Protein AF-A0A0B6YCY6-F1 (afdb_monomer)

Nearest PDB structures (foldseek):
  5yu7-assembly1_A  TM=9.730E-01  e=2.854E-09  Homo sapiens
  5yu6-assembly1_A  TM=9.728E-01  e=3.463E-09  Homo sapiens
  5yu6-assembly2_C  TM=9.624E-01  e=5.098E-09  Homo sapiens
  4k6j-assembly2_B  TM=3.136E-01  e=3.701E+00  Homo sapiens

Secondary structure (DSSP, 8-state):
----TTHHHHHHHHHHHHHHHHHHHHTTSHHHHTTS-GGGGGGGSPPHHHHHHHTTPPPP---GGGTTS---HHHHHHHHHHHHHHHHHHHHHHHHHHTTHHHHTSTTHHHHHIIIIIGGGGGS-HHHHHHIIIIIIHHHHHT--HHHIIIIIHHHHHHHHHHHHT-

Radius of gyration: 18.21 Å; Cα contacts (8 Å, |Δi|>4): 141; chains: 1; bounding box: 52×33×47 Å

InterPro domains:
  IPR011989 Armadillo-like helical [G3DSA:1.25.10.10] (1-167)
  IPR045478 Exportin-5, C-terminal domain [PF19273] (3-152)

Organism: NCBI:txid1028688

Mean predicted aligned error: 4.87 Å

Structure (mmCIF, N/CA/C/O backbone):
data_AF-A0A0B6YCY6-F1
#
_entry.id   AF-A0A0B6YCY6-F1
#
loop_
_atom_site.group_PDB
_atom_site.id
_atom_site.type_symbol
_atom_site.label_atom_id
_atom_site.label_alt_id
_atom_site.label_comp_id
_atom_site.label_asym_id
_atom_site.label_entity_id
_atom_site.label_seq_id
_atom_site.pdbx_PDB_ins_code
_atom_site.Cartn_x
_atom_site.Cartn_y
_atom_site.Cartn_z
_atom_site.occupancy
_atom_site.B_iso_or_equiv
_atom_site.auth_seq_id
_atom_site.auth_comp_id
_atom_site.auth_asym_id
_atom_site.auth_atom_id
_atom_site.pdbx_PDB_model_num
ATOM 1 N N . ILE A 1 1 ? -8.522 -2.002 27.879 1.00 72.06 1 ILE A N 1
ATOM 2 C CA . ILE A 1 1 ? -8.022 -1.440 26.602 1.00 72.06 1 ILE A CA 1
ATOM 3 C C . ILE A 1 1 ? -6.517 -1.281 26.752 1.00 72.06 1 ILE A C 1
ATOM 5 O O . ILE A 1 1 ? -6.101 -0.562 27.653 1.00 72.06 1 ILE A O 1
ATOM 9 N N . LEU A 1 2 ? -5.725 -2.017 25.972 1.00 77.88 2 LEU A N 1
ATOM 10 C CA . LEU A 1 2 ? -4.267 -1.869 25.952 1.00 77.88 2 LEU A CA 1
ATOM 11 C C . LEU A 1 2 ? -3.913 -0.676 25.060 1.00 77.88 2 LEU A C 1
ATOM 13 O O . LEU A 1 2 ? -4.545 -0.494 24.023 1.00 77.88 2 LEU A O 1
ATOM 17 N N . ARG A 1 3 ? -2.938 0.133 25.477 1.00 86.19 3 ARG A N 1
ATOM 18 C CA . ARG A 1 3 ? -2.404 1.246 24.683 1.00 86.19 3 ARG A CA 1
ATOM 19 C C . ARG A 1 3 ? -0.965 0.952 24.325 1.00 86.19 3 ARG A C 1
ATOM 21 O O . ARG A 1 3 ? -0.222 0.435 25.161 1.00 86.19 3 ARG A O 1
ATOM 28 N N . ASN A 1 4 ? -0.582 1.277 23.100 1.00 92.19 4 ASN A N 1
ATOM 29 C CA . ASN A 1 4 ? 0.785 1.075 22.660 1.00 92.19 4 ASN A CA 1
ATOM 30 C C . ASN A 1 4 ? 1.621 2.314 23.030 1.00 92.19 4 ASN A C 1
ATOM 32 O O . ASN A 1 4 ? 1.276 3.420 22.615 1.00 92.19 4 ASN A O 1
ATOM 36 N N . PRO A 1 5 ? 2.732 2.175 23.778 1.00 94.00 5 PRO A N 1
ATOM 37 C CA . PRO A 1 5 ? 3.599 3.309 24.107 1.00 94.00 5 PRO A CA 1
ATOM 38 C C . PRO A 1 5 ? 4.139 4.047 22.874 1.00 94.00 5 PRO A C 1
ATOM 40 O O . PRO A 1 5 ? 4.479 5.222 22.960 1.00 94.00 5 PRO A O 1
ATOM 43 N N . ALA A 1 6 ? 4.204 3.375 21.720 1.00 93.06 6 ALA A N 1
ATOM 44 C CA . ALA A 1 6 ? 4.650 3.967 20.468 1.00 93.06 6 ALA A CA 1
ATOM 45 C C . ALA A 1 6 ? 3.554 4.762 19.732 1.00 93.06 6 ALA A C 1
ATOM 47 O O . ALA A 1 6 ? 3.901 5.554 18.857 1.00 93.06 6 ALA A O 1
ATOM 48 N N . THR A 1 7 ? 2.263 4.606 20.071 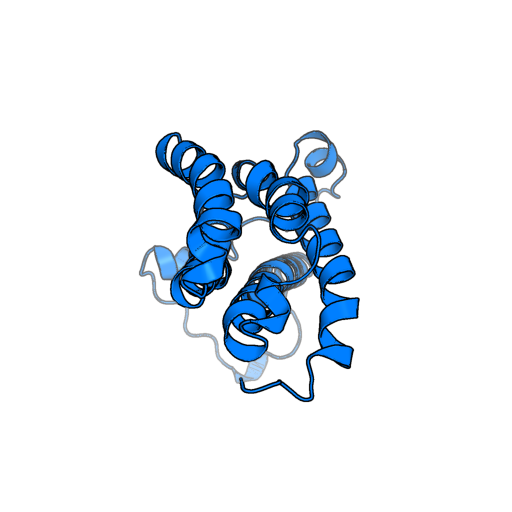1.00 92.81 7 THR A N 1
ATOM 49 C CA . THR A 1 7 ? 1.142 5.310 19.412 1.00 92.81 7 THR A CA 1
ATOM 50 C C . THR A 1 7 ? 1.400 6.812 19.220 1.00 92.81 7 THR A C 1
ATOM 52 O O . THR A 1 7 ? 1.350 7.263 18.074 1.00 92.81 7 THR A O 1
ATOM 55 N N . PRO A 1 8 ? 1.741 7.605 20.261 1.00 92.50 8 PRO A N 1
ATOM 56 C CA . PRO A 1 8 ? 1.924 9.051 20.100 1.00 92.50 8 PRO A CA 1
ATOM 57 C C . PRO A 1 8 ? 3.112 9.432 19.205 1.00 92.50 8 PRO A C 1
ATOM 59 O O . PRO A 1 8 ? 3.154 10.546 18.694 1.00 92.50 8 PRO A O 1
ATOM 62 N N . HIS A 1 9 ? 4.071 8.527 19.004 1.00 93.25 9 HIS A N 1
ATOM 63 C CA . HIS A 1 9 ? 5.254 8.768 18.179 1.00 93.25 9 HIS A CA 1
ATOM 64 C C . HIS A 1 9 ? 5.055 8.318 16.730 1.00 93.25 9 HIS A C 1
ATOM 66 O O . HIS A 1 9 ? 5.598 8.933 15.817 1.00 93.25 9 HIS A O 1
ATOM 72 N N . ILE A 1 10 ? 4.282 7.251 16.515 1.00 93.44 10 ILE A N 1
ATOM 73 C CA . ILE A 1 10 ? 4.068 6.660 15.193 1.00 93.44 10 ILE A CA 1
ATOM 74 C C . ILE A 1 10 ? 2.894 7.309 14.467 1.00 93.44 10 ILE A C 1
ATOM 76 O O . ILE A 1 10 ? 3.029 7.591 13.280 1.00 93.44 10 ILE A O 1
ATOM 80 N N . CYS A 1 11 ? 1.776 7.589 15.148 1.00 91.00 11 CYS A N 1
ATOM 81 C CA . CYS A 1 11 ? 0.589 8.163 14.503 1.00 91.00 11 CYS A CA 1
ATOM 82 C C . CYS A 1 11 ? 0.889 9.430 13.679 1.00 91.00 11 CYS A C 1
ATOM 84 O O . CYS A 1 11 ? 0.481 9.458 12.521 1.00 91.00 11 CYS A O 1
ATOM 86 N N . PRO A 1 12 ? 1.669 10.417 14.171 1.00 91.69 12 PRO A N 1
ATOM 87 C CA . PRO A 1 12 ? 1.985 11.620 13.389 1.00 91.69 12 PRO A CA 1
ATOM 88 C C . PRO A 1 12 ? 2.791 11.353 12.107 1.00 91.69 12 PRO A C 1
ATOM 90 O O . PRO A 1 12 ? 2.844 12.189 11.208 1.00 91.69 12 PRO A O 1
ATOM 93 N N . LEU A 1 13 ? 3.465 10.203 12.014 1.00 94.56 13 LEU A N 1
ATOM 94 C CA . LEU A 1 13 ? 4.257 9.825 10.844 1.00 94.56 13 LEU A CA 1
ATOM 95 C C . LEU A 1 13 ? 3.415 9.112 9.780 1.00 94.56 13 LEU A C 1
ATOM 97 O O . LEU A 1 13 ? 3.837 9.039 8.623 1.00 94.56 13 LEU A O 1
ATOM 101 N N . LEU A 1 14 ? 2.239 8.592 10.148 1.00 95.00 14 LEU A N 1
ATOM 102 C CA . LEU A 1 14 ? 1.388 7.832 9.234 1.00 95.00 14 LEU A CA 1
ATOM 103 C C . LEU A 1 14 ? 0.839 8.703 8.104 1.00 95.00 14 LEU A C 1
ATOM 105 O O . LEU A 1 14 ? 0.778 8.224 6.975 1.00 95.00 14 LEU A O 1
ATOM 109 N N . ASP A 1 15 ? 0.551 9.979 8.351 1.00 93.44 15 ASP A N 1
ATOM 110 C CA . ASP A 1 15 ? 0.074 10.896 7.306 1.00 93.44 15 ASP A CA 1
ATOM 111 C C . ASP A 1 15 ? 1.118 11.070 6.197 1.00 93.44 15 ASP A C 1
ATOM 113 O O . ASP A 1 15 ? 0.821 10.945 5.006 1.00 93.44 15 ASP A O 1
ATOM 117 N N . ASN A 1 16 ? 2.381 11.258 6.588 1.00 96.69 16 ASN A N 1
ATOM 118 C CA . ASN A 1 16 ? 3.502 11.350 5.654 1.00 96.69 16 ASN A CA 1
ATOM 119 C C . ASN A 1 16 ? 3.724 10.032 4.903 1.00 96.69 16 ASN A C 1
ATOM 121 O O . ASN A 1 16 ? 4.028 10.038 3.709 1.00 96.69 16 ASN A O 1
ATOM 125 N N . LEU A 1 17 ? 3.540 8.895 5.578 1.00 97.62 17 LEU A N 1
ATOM 126 C CA . LEU A 1 17 ? 3.627 7.584 4.943 1.00 97.62 17 LEU A CA 1
ATOM 127 C C . LEU A 1 17 ? 2.514 7.377 3.905 1.00 97.62 17 LEU A C 1
ATOM 129 O O . LEU A 1 17 ? 2.783 6.910 2.798 1.00 97.62 17 LEU A O 1
ATOM 133 N N . VAL A 1 18 ? 1.275 7.741 4.235 1.00 97.31 18 VAL A N 1
ATOM 134 C CA . VAL A 1 18 ? 0.136 7.668 3.312 1.00 97.31 18 VAL A CA 1
ATOM 135 C C . VAL A 1 18 ? 0.361 8.595 2.119 1.00 97.31 18 VAL A C 1
ATOM 137 O O . VAL A 1 18 ? 0.151 8.177 0.979 1.00 97.31 18 VAL A O 1
ATOM 140 N N . ALA A 1 19 ? 0.864 9.810 2.346 1.00 97.62 19 ALA A N 1
ATOM 141 C CA . ALA A 1 19 ? 1.217 10.744 1.281 1.00 97.62 19 ALA A CA 1
ATOM 142 C C . ALA A 1 19 ? 2.325 10.191 0.364 1.00 97.62 19 ALA A C 1
ATOM 144 O O . ALA A 1 19 ? 2.218 10.289 -0.864 1.00 97.62 19 ALA A O 1
ATOM 145 N N . LEU A 1 20 ? 3.354 9.554 0.933 1.00 98.12 20 LEU A N 1
ATOM 146 C CA . LEU A 1 20 ? 4.419 8.893 0.175 1.00 98.12 20 LEU A CA 1
ATOM 147 C C . LEU A 1 20 ? 3.867 7.753 -0.687 1.00 98.12 20 LEU A C 1
ATOM 149 O O . LEU A 1 20 ? 4.185 7.671 -1.875 1.00 98.12 20 LEU A O 1
ATOM 153 N N . LEU A 1 21 ? 3.024 6.889 -0.117 1.00 98.00 21 LEU A N 1
ATOM 154 C CA . LEU A 1 21 ? 2.426 5.762 -0.834 1.00 98.00 21 LEU A CA 1
ATOM 155 C C . LEU A 1 21 ? 1.485 6.237 -1.939 1.00 98.00 21 LEU A C 1
ATOM 157 O O . LEU A 1 21 ? 1.594 5.757 -3.064 1.00 98.00 21 LEU A O 1
ATOM 161 N N . LYS A 1 22 ? 0.633 7.231 -1.667 1.00 97.75 22 LYS A N 1
ATOM 162 C CA . LYS A 1 22 ? -0.208 7.881 -2.681 1.00 97.75 22 LYS A CA 1
ATOM 163 C C . LYS A 1 22 ? 0.625 8.419 -3.832 1.00 97.75 22 LYS A C 1
ATOM 165 O O . LYS A 1 22 ? 0.332 8.132 -4.989 1.00 97.75 22 LYS A O 1
ATOM 170 N N . THR A 1 23 ? 1.664 9.189 -3.518 1.00 97.31 23 THR A N 1
ATOM 171 C CA . THR A 1 23 ? 2.545 9.778 -4.532 1.00 97.31 23 THR A CA 1
ATOM 172 C C . THR A 1 23 ? 3.202 8.677 -5.354 1.00 97.31 23 THR A C 1
ATOM 174 O O . THR A 1 23 ? 3.174 8.727 -6.579 1.00 97.31 23 THR A O 1
ATOM 177 N N . SER A 1 24 ? 3.686 7.625 -4.694 1.00 96.56 24 SER A N 1
ATOM 178 C CA . SER A 1 24 ? 4.286 6.465 -5.352 1.00 96.56 24 SER A CA 1
ATOM 179 C C . SER A 1 24 ? 3.294 5.744 -6.274 1.00 96.56 24 SER A C 1
ATOM 181 O O . SER A 1 24 ? 3.664 5.379 -7.387 1.00 96.56 24 SER A O 1
ATOM 183 N N . CYS A 1 25 ? 2.030 5.572 -5.866 1.00 96.81 25 CYS A N 1
ATOM 184 C CA . CYS A 1 25 ? 0.971 5.033 -6.729 1.00 96.81 25 CYS A CA 1
ATOM 185 C C . CYS A 1 25 ? 0.728 5.937 -7.945 1.00 96.81 25 CYS A C 1
ATOM 187 O O . CYS A 1 25 ? 0.609 5.452 -9.068 1.00 96.81 25 CYS A O 1
ATOM 189 N N . CYS A 1 26 ? 0.679 7.254 -7.737 1.00 96.56 26 CYS A N 1
ATOM 190 C CA . CYS A 1 26 ? 0.480 8.217 -8.814 1.00 96.56 26 CYS A CA 1
ATOM 191 C C . CYS A 1 26 ? 1.592 8.151 -9.862 1.00 96.56 26 CYS A C 1
ATOM 193 O O . CYS A 1 26 ? 1.289 8.346 -11.029 1.00 96.56 26 CYS A O 1
ATOM 195 N N . LEU A 1 27 ? 2.833 7.799 -9.511 1.00 95.62 27 LEU A N 1
ATOM 196 C CA . LEU A 1 27 ? 3.945 7.679 -10.471 1.00 95.62 27 LEU A CA 1
ATOM 197 C C . LEU A 1 27 ? 3.754 6.580 -11.537 1.00 95.62 27 LEU A C 1
ATOM 199 O O . LEU A 1 27 ? 4.546 6.515 -12.481 1.00 95.62 27 LEU A O 1
ATOM 203 N N . PHE A 1 28 ? 2.719 5.742 -11.417 1.00 94.81 28 PHE A N 1
ATOM 204 C CA . PHE A 1 28 ? 2.282 4.806 -12.460 1.00 94.81 28 PHE A CA 1
ATOM 205 C C . PHE A 1 28 ? 1.339 5.426 -13.501 1.00 94.81 28 PHE A C 1
ATOM 207 O O . PHE A 1 28 ? 1.008 4.764 -14.483 1.00 94.81 28 PHE A O 1
ATOM 214 N N . LYS A 1 29 ? 0.896 6.676 -13.330 1.00 95.38 29 LYS A N 1
ATOM 215 C CA . LYS A 1 29 ? 0.088 7.341 -14.356 1.00 95.38 29 LYS A CA 1
ATOM 216 C C . LYS A 1 29 ? 0.927 7.638 -15.609 1.00 95.38 29 LYS A C 1
ATOM 218 O O . LYS A 1 29 ? 2.096 8.018 -15.462 1.00 95.38 29 LYS A O 1
ATOM 223 N N . PRO A 1 30 ? 0.356 7.516 -16.823 1.00 93.69 30 PRO A N 1
ATOM 224 C CA . PRO A 1 30 ? 1.096 7.680 -18.075 1.00 93.69 30 PRO A CA 1
ATOM 225 C C . PRO A 1 30 ? 1.885 8.990 -18.161 1.00 93.69 30 PRO A C 1
ATOM 227 O O . PRO A 1 30 ? 3.043 8.976 -18.577 1.00 93.69 30 PRO A O 1
ATOM 230 N N . GLU A 1 31 ? 1.302 10.097 -17.692 1.00 95.50 31 GLU A N 1
ATOM 231 C CA . GLU A 1 31 ? 1.919 11.426 -17.707 1.00 95.50 31 GLU A CA 1
ATOM 232 C C . GLU A 1 31 ? 3.211 11.521 -16.884 1.00 95.50 31 GLU A C 1
ATOM 234 O O . GLU A 1 31 ? 4.093 12.311 -17.213 1.00 95.50 31 GLU A O 1
ATOM 239 N N . TYR A 1 32 ? 3.361 10.709 -15.833 1.00 94.69 32 TYR A N 1
ATOM 240 C CA . TYR A 1 32 ? 4.577 10.679 -15.018 1.00 94.69 32 TYR A CA 1
ATOM 241 C C . TYR A 1 32 ? 5.541 9.585 -15.467 1.00 94.69 32 TYR A C 1
ATOM 243 O O . TYR A 1 32 ? 6.754 9.723 -15.301 1.00 94.69 32 TYR A O 1
ATOM 251 N N . MET A 1 33 ? 5.032 8.511 -16.078 1.00 92.38 33 MET A N 1
ATOM 252 C CA . MET A 1 33 ? 5.883 7.491 -16.690 1.00 92.38 33 MET A CA 1
ATOM 253 C C . MET A 1 33 ? 6.712 8.069 -17.842 1.00 92.38 33 MET A C 1
ATOM 255 O O . MET A 1 33 ? 7.880 7.707 -17.976 1.00 92.38 33 MET A O 1
ATOM 259 N N . SER A 1 34 ? 6.160 9.008 -18.618 1.00 93.56 34 SER A N 1
ATOM 260 C CA . SER A 1 34 ? 6.869 9.667 -19.724 1.00 93.56 34 SER A CA 1
ATOM 261 C C . SER A 1 34 ? 7.978 10.630 -19.291 1.00 93.56 34 SER A C 1
ATOM 263 O O . SER A 1 34 ? 8.818 10.984 -20.109 1.00 93.56 34 SER A O 1
ATOM 265 N N . LEU A 1 35 ? 8.006 11.059 -18.024 1.00 94.94 35 LEU A N 1
ATOM 266 C CA . LEU A 1 35 ? 9.039 11.965 -17.494 1.00 94.94 35 LEU A CA 1
ATOM 267 C C . LEU A 1 35 ? 10.318 11.232 -17.063 1.00 94.94 35 LEU A C 1
ATOM 269 O O . LEU A 1 35 ? 11.279 11.858 -16.615 1.00 94.94 35 LEU A O 1
ATOM 273 N N . ARG A 1 36 ? 10.333 9.899 -17.144 1.00 92.56 36 ARG A N 1
ATOM 274 C CA . ARG A 1 36 ? 11.465 9.079 -16.710 1.00 92.56 36 ARG A CA 1
ATOM 275 C C . ARG A 1 36 ? 12.599 9.155 -17.726 1.00 92.56 36 ARG A C 1
ATOM 277 O O . ARG A 1 36 ? 12.376 9.130 -18.933 1.00 92.56 36 ARG A O 1
ATOM 284 N N . HIS A 1 37 ? 13.830 9.168 -17.223 1.00 95.25 37 HIS A N 1
ATOM 285 C CA . HIS A 1 37 ? 15.010 9.002 -18.066 1.00 95.25 37 HIS A CA 1
ATOM 286 C C . HIS A 1 37 ? 14.986 7.631 -18.764 1.00 95.25 37 HIS A C 1
ATOM 288 O O . HIS A 1 37 ? 14.516 6.653 -18.172 1.00 95.25 37 HIS A O 1
ATOM 294 N N . SER A 1 38 ? 15.531 7.545 -19.984 1.00 94.50 38 SER A N 1
ATOM 295 C CA . SER A 1 38 ? 15.544 6.322 -20.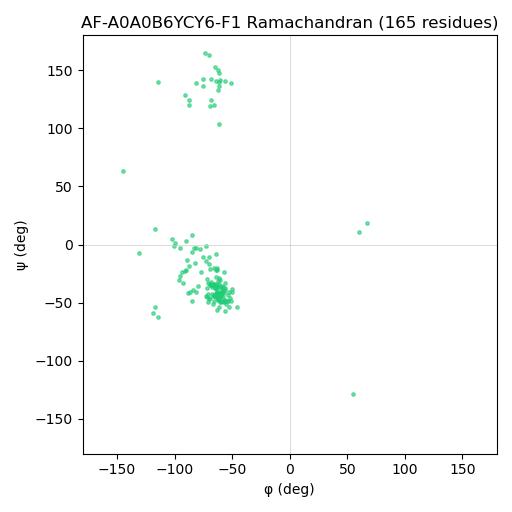808 1.00 94.50 38 SER A CA 1
ATOM 296 C C . SER A 1 38 ? 16.060 5.100 -20.048 1.00 94.50 38 SER A C 1
ATOM 298 O O . SER A 1 38 ? 15.478 4.018 -20.111 1.00 94.50 38 SER A O 1
ATOM 300 N N . ASP A 1 39 ? 17.104 5.305 -19.250 1.00 94.31 39 ASP A N 1
ATOM 301 C CA . ASP A 1 39 ? 17.790 4.240 -18.512 1.00 94.31 39 ASP A CA 1
ATOM 302 C C . ASP A 1 39 ? 16.973 3.705 -17.323 1.00 94.31 39 ASP A C 1
ATOM 304 O O . ASP A 1 39 ? 17.274 2.639 -16.789 1.00 94.31 39 ASP A O 1
ATOM 308 N N . PHE A 1 40 ? 15.921 4.424 -16.914 1.00 94.56 40 PHE A N 1
ATOM 309 C CA . PHE A 1 40 ? 15.061 4.103 -15.771 1.00 94.56 40 PHE A CA 1
ATOM 310 C C . PHE A 1 40 ? 13.606 3.827 -16.161 1.00 94.56 40 PHE A C 1
ATOM 312 O O . PHE A 1 40 ? 12.743 3.731 -15.287 1.00 94.56 40 PHE A O 1
ATOM 319 N N . ILE A 1 41 ? 13.310 3.639 -17.451 1.00 92.81 41 ILE A N 1
ATOM 320 C CA . ILE A 1 41 ? 11.954 3.301 -17.915 1.00 92.81 41 ILE A CA 1
ATOM 321 C C . ILE A 1 41 ? 11.418 2.067 -17.168 1.00 92.81 41 ILE A C 1
ATOM 323 O O . ILE A 1 41 ? 10.292 2.090 -16.666 1.00 92.81 41 ILE A O 1
ATOM 327 N N . LYS A 1 42 ? 12.271 1.047 -16.996 1.00 92.62 42 LYS A N 1
ATOM 328 C CA . LYS A 1 42 ? 11.958 -0.226 -16.324 1.00 92.62 42 LYS A CA 1
ATOM 329 C C . LYS A 1 42 ? 12.103 -0.194 -14.798 1.00 92.62 42 LYS A C 1
ATOM 331 O O . LYS A 1 42 ? 12.038 -1.233 -14.147 1.00 92.62 42 LYS A O 1
ATOM 336 N N . ALA A 1 43 ? 12.327 0.974 -14.193 1.00 93.31 43 ALA A N 1
ATOM 337 C CA . ALA A 1 43 ? 12.582 1.076 -12.753 1.00 93.31 43 ALA A CA 1
ATOM 338 C C . ALA A 1 43 ? 11.396 0.620 -11.884 1.00 93.31 43 ALA A C 1
ATOM 340 O O . ALA A 1 43 ? 11.584 0.258 -10.731 1.00 93.31 43 ALA A O 1
ATOM 341 N N . TYR A 1 44 ? 10.183 0.630 -12.433 1.00 92.06 44 TYR A N 1
ATOM 342 C CA . TYR A 1 44 ? 8.958 0.222 -11.738 1.00 92.06 44 TYR A CA 1
ATOM 343 C C . TYR A 1 44 ? 8.506 -1.194 -12.112 1.00 92.06 44 TYR A C 1
ATOM 345 O O . TYR A 1 44 ? 7.492 -1.670 -11.595 1.00 92.06 44 TYR A O 1
ATOM 353 N N . ASP A 1 45 ? 9.242 -1.850 -13.009 1.00 92.44 45 ASP A N 1
ATOM 354 C CA . ASP A 1 45 ? 8.959 -3.216 -13.419 1.00 92.44 45 ASP A CA 1
ATOM 355 C C . ASP A 1 45 ? 9.358 -4.195 -12.313 1.00 92.44 45 ASP A C 1
ATOM 357 O O . ASP A 1 45 ? 10.094 -3.873 -11.375 1.00 92.44 45 ASP A O 1
ATOM 361 N N . LEU A 1 46 ? 8.859 -5.421 -12.442 1.00 90.25 46 LEU A N 1
ATOM 362 C CA . LEU A 1 46 ? 9.254 -6.518 -11.577 1.00 90.25 46 LEU A CA 1
ATOM 363 C C . LEU A 1 46 ? 10.758 -6.795 -11.739 1.00 90.25 46 LEU A C 1
ATOM 365 O O . LEU A 1 46 ? 11.254 -6.897 -12.862 1.00 90.25 46 LEU A O 1
ATOM 369 N N . VAL A 1 47 ? 11.470 -6.939 -10.618 1.00 89.50 47 VAL A N 1
ATOM 370 C CA . VAL A 1 47 ? 12.888 -7.324 -10.616 1.00 89.50 47 VAL A CA 1
ATOM 371 C C . VAL A 1 47 ? 13.023 -8.708 -11.252 1.00 89.50 47 VAL A C 1
ATOM 373 O O . VAL A 1 47 ? 12.209 -9.593 -10.989 1.00 89.50 47 VAL A O 1
ATOM 376 N N . GLU A 1 48 ? 14.057 -8.919 -12.070 1.00 87.25 48 GLU A N 1
ATOM 377 C CA . GLU A 1 48 ? 14.229 -10.177 -12.813 1.00 87.25 48 GLU A CA 1
ATOM 378 C C . GLU A 1 48 ? 14.264 -11.402 -11.890 1.00 87.25 48 GLU A C 1
ATOM 380 O O . GLU A 1 48 ? 13.632 -12.412 -12.179 1.00 87.25 48 GLU A O 1
ATOM 385 N N . HIS A 1 49 ? 14.918 -11.285 -10.733 1.00 85.88 49 HIS A N 1
ATOM 386 C CA . HIS A 1 49 ? 14.906 -12.315 -9.694 1.00 85.88 49 HIS A CA 1
ATOM 387 C C . HIS A 1 49 ? 13.481 -12.717 -9.279 1.00 85.88 49 HIS A C 1
ATOM 389 O O . HIS A 1 49 ? 13.147 -13.901 -9.254 1.00 85.88 49 HIS A O 1
ATOM 395 N N . ASP A 1 50 ? 12.612 -11.743 -9.007 1.00 87.94 50 ASP A N 1
ATOM 396 C CA . ASP A 1 50 ? 11.231 -12.012 -8.605 1.00 87.94 50 ASP A CA 1
ATOM 397 C C . ASP A 1 50 ? 10.416 -12.587 -9.766 1.00 87.94 50 ASP A C 1
ATOM 399 O O . ASP A 1 50 ? 9.563 -13.452 -9.560 1.00 87.94 50 ASP A O 1
ATOM 403 N N . ARG A 1 51 ? 10.709 -12.160 -11.001 1.00 90.81 51 ARG A N 1
ATOM 404 C CA . ARG A 1 51 ? 10.104 -12.717 -12.215 1.00 90.81 51 ARG A CA 1
ATOM 405 C C . ARG A 1 51 ? 10.433 -14.201 -12.367 1.00 90.81 51 ARG A C 1
ATOM 407 O O . ARG A 1 51 ? 9.523 -14.997 -12.588 1.00 90.81 51 ARG A O 1
ATOM 414 N N . LEU A 1 52 ? 11.700 -14.581 -12.212 1.00 91.12 52 LEU A N 1
ATOM 415 C CA . LEU A 1 52 ? 12.145 -15.976 -12.282 1.00 91.12 52 LEU A CA 1
ATOM 416 C C . LEU A 1 52 ? 11.530 -16.820 -11.161 1.00 91.12 52 LEU A C 1
ATOM 418 O O . LEU A 1 52 ? 11.026 -17.910 -11.432 1.00 91.12 52 LEU A O 1
ATOM 422 N N . ASN A 1 53 ? 11.464 -16.280 -9.941 1.00 90.06 53 ASN A N 1
ATOM 423 C CA . ASN A 1 53 ? 10.824 -16.948 -8.807 1.00 90.06 53 ASN A CA 1
ATOM 424 C C . ASN A 1 53 ? 9.338 -17.232 -9.057 1.00 90.06 53 ASN A C 1
ATOM 426 O O . ASN A 1 53 ? 8.861 -18.322 -8.746 1.00 90.06 53 ASN A O 1
ATOM 430 N N . ILE A 1 54 ? 8.601 -16.285 -9.649 1.00 91.81 54 ILE A N 1
ATOM 431 C CA . ILE A 1 54 ? 7.193 -16.494 -10.025 1.00 91.81 54 ILE A CA 1
ATOM 432 C C . ILE A 1 54 ? 7.061 -17.581 -11.100 1.00 91.81 54 ILE A C 1
ATOM 434 O O . ILE A 1 54 ? 6.109 -18.358 -11.065 1.00 91.81 54 ILE A O 1
ATOM 438 N N . LEU A 1 55 ? 8.015 -17.661 -12.030 1.00 94.25 55 LEU A N 1
ATOM 439 C CA . LEU A 1 55 ? 8.053 -18.687 -13.075 1.00 94.25 55 LEU A CA 1
ATOM 440 C C . LEU A 1 55 ? 8.560 -20.052 -12.577 1.00 94.25 55 LEU A C 1
ATOM 442 O O . LEU A 1 55 ? 8.576 -21.006 -13.352 1.00 94.25 55 LEU A O 1
ATOM 446 N N . GLY A 1 56 ? 8.982 -20.162 -11.312 1.00 92.62 56 GLY A N 1
ATOM 447 C CA . GLY A 1 56 ? 9.575 -21.382 -10.759 1.00 92.62 56 GLY A CA 1
ATOM 448 C C . GLY A 1 56 ? 10.937 -21.731 -11.366 1.00 92.62 56 GLY A C 1
ATOM 449 O O . GLY A 1 56 ? 11.375 -22.876 -11.270 1.00 92.62 56 GLY A O 1
ATOM 450 N N . ILE A 1 57 ? 11.599 -20.766 -12.009 1.00 92.06 57 ILE A N 1
ATOM 451 C CA . ILE A 1 57 ? 12.920 -20.948 -12.605 1.00 92.06 57 ILE A CA 1
ATOM 452 C C . ILE A 1 57 ? 13.957 -20.663 -11.514 1.00 92.06 57 ILE A C 1
ATOM 454 O O . ILE A 1 57 ? 13.974 -19.549 -10.985 1.00 92.06 57 ILE A O 1
ATOM 458 N N . PRO A 1 58 ? 14.820 -21.630 -11.155 1.00 86.69 58 PRO A N 1
ATOM 459 C CA . PRO A 1 58 ? 15.833 -21.405 -10.136 1.00 86.69 58 PRO A CA 1
ATOM 460 C C . PRO A 1 58 ? 16.823 -20.327 -10.604 1.00 86.69 58 PRO A C 1
ATOM 462 O O . PRO A 1 58 ? 17.197 -20.314 -11.783 1.00 86.69 58 PRO A O 1
ATOM 465 N N . PRO A 1 59 ? 17.267 -19.425 -9.711 1.00 78.19 59 PRO A N 1
ATOM 466 C CA . PRO A 1 59 ? 18.294 -18.456 -10.058 1.00 78.19 59 PRO A CA 1
ATOM 467 C C . PRO A 1 59 ? 19.591 -19.184 -10.423 1.00 78.19 59 PRO A C 1
ATOM 469 O O . PRO A 1 59 ? 19.882 -20.266 -9.907 1.00 78.19 59 PRO A O 1
ATOM 472 N N . ALA A 1 60 ? 20.390 -18.580 -11.303 1.00 77.88 60 ALA A N 1
ATOM 473 C CA . ALA A 1 60 ? 21.739 -19.070 -11.555 1.00 77.88 60 ALA A CA 1
ATOM 474 C C . ALA A 1 60 ? 22.524 -19.117 -10.230 1.00 77.88 60 ALA A C 1
ATOM 476 O O . ALA A 1 60 ? 22.384 -18.215 -9.402 1.00 77.88 60 ALA A O 1
ATOM 477 N N . CYS A 1 61 ? 23.344 -20.151 -10.019 1.00 71.25 61 CYS A N 1
ATOM 478 C CA . CYS A 1 61 ? 24.273 -20.185 -8.889 1.00 71.25 61 CYS A CA 1
ATOM 479 C C . CYS A 1 61 ? 25.248 -19.011 -9.021 1.00 71.25 61 CYS A C 1
ATOM 481 O O . CYS A 1 61 ? 26.157 -19.052 -9.847 1.00 71.25 61 CYS A O 1
ATOM 483 N N . VAL A 1 62 ? 25.038 -17.963 -8.227 1.00 68.56 62 VAL A N 1
ATOM 484 C CA . VAL A 1 62 ? 25.967 -16.838 -8.121 1.00 68.56 62 VAL A CA 1
ATOM 485 C C . VAL A 1 62 ? 26.935 -17.148 -6.986 1.00 68.56 62 VAL A C 1
ATOM 487 O O . VAL A 1 62 ? 26.503 -17.498 -5.886 1.00 68.56 62 VAL A O 1
ATOM 490 N N . ASP A 1 63 ? 28.236 -17.047 -7.250 1.00 63.97 63 ASP A N 1
ATOM 491 C CA . ASP A 1 63 ? 29.234 -17.097 -6.188 1.00 63.97 63 ASP A CA 1
ATOM 492 C C . ASP A 1 63 ? 29.122 -15.818 -5.341 1.00 63.97 63 ASP A C 1
ATOM 494 O O . ASP A 1 63 ? 29.250 -14.698 -5.839 1.00 63.97 63 ASP A O 1
ATOM 498 N N . ASN A 1 64 ? 28.835 -15.978 -4.048 1.00 66.31 64 ASN A N 1
ATOM 499 C CA . ASN A 1 64 ? 28.649 -14.859 -3.124 1.00 66.31 64 ASN A CA 1
ATOM 500 C C . ASN A 1 64 ? 29.961 -14.115 -2.819 1.00 66.31 64 ASN A C 1
ATOM 502 O O . ASN A 1 64 ? 29.907 -13.034 -2.224 1.00 66.31 64 ASN A O 1
ATOM 506 N N . SER A 1 65 ? 31.110 -14.668 -3.227 1.00 65.88 65 SER A N 1
ATOM 507 C CA . SER A 1 65 ? 32.436 -14.068 -3.052 1.00 65.88 65 SER A CA 1
ATOM 508 C C . SER A 1 65 ? 32.618 -12.749 -3.830 1.00 65.88 65 SER A C 1
ATOM 510 O O . SER A 1 65 ? 33.301 -11.855 -3.334 1.00 65.88 65 SER A O 1
ATOM 512 N N . ASP A 1 66 ? 31.910 -12.566 -4.954 1.00 55.62 66 ASP A N 1
ATOM 513 C CA . ASP A 1 66 ? 31.975 -11.371 -5.820 1.00 55.62 66 ASP A CA 1
ATOM 514 C C . ASP A 1 66 ? 30.820 -10.365 -5.594 1.00 55.62 66 ASP A C 1
ATOM 516 O O . ASP A 1 66 ? 30.719 -9.330 -6.260 1.00 55.62 66 ASP A O 1
ATOM 520 N N . SER A 1 67 ? 29.913 -10.638 -4.648 1.00 53.88 67 SER A N 1
ATOM 521 C CA . SER A 1 67 ? 28.576 -10.012 -4.589 1.00 53.88 67 SER A CA 1
ATOM 522 C C . SER A 1 67 ? 28.511 -8.540 -4.145 1.00 53.88 67 SER A C 1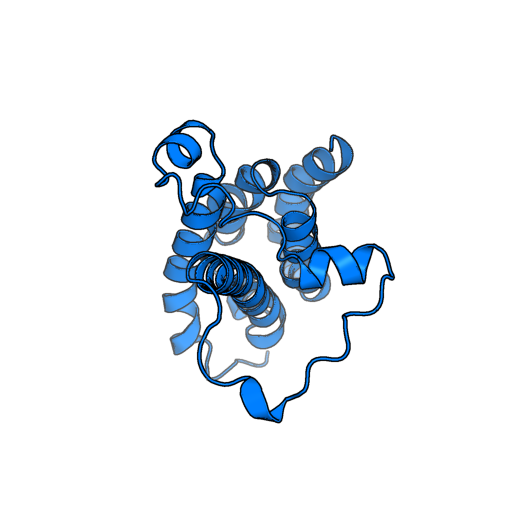
ATOM 524 O O . SER A 1 67 ? 27.421 -7.960 -4.102 1.00 53.88 67 SER A O 1
ATOM 526 N N . LEU A 1 68 ? 29.637 -7.900 -3.811 1.00 51.84 68 LEU A N 1
ATOM 527 C CA . LEU A 1 68 ? 29.601 -6.639 -3.064 1.00 51.84 68 LEU A CA 1
ATOM 528 C C . LEU A 1 68 ? 29.520 -5.340 -3.880 1.00 51.84 68 LEU A C 1
ATOM 530 O O . LEU A 1 68 ? 29.218 -4.323 -3.260 1.00 51.84 68 LEU A O 1
ATOM 534 N N . PHE A 1 69 ? 29.734 -5.295 -5.206 1.00 50.69 69 PHE A N 1
ATOM 535 C CA . PHE A 1 69 ? 30.034 -3.976 -5.809 1.00 50.69 69 PHE A CA 1
ATOM 536 C C . PHE A 1 69 ? 29.300 -3.477 -7.057 1.00 50.69 69 PHE A C 1
ATOM 538 O O . PHE A 1 69 ? 29.425 -2.285 -7.332 1.00 50.69 69 PHE A O 1
ATOM 545 N N . TYR A 1 70 ? 28.451 -4.241 -7.754 1.00 52.03 70 TYR A N 1
ATOM 546 C CA . TYR A 1 70 ? 27.794 -3.692 -8.958 1.00 52.03 70 TYR A CA 1
ATOM 547 C C . TYR A 1 70 ? 26.362 -4.185 -9.183 1.00 52.03 70 TYR A C 1
ATOM 549 O O . TYR A 1 70 ? 26.053 -4.764 -10.220 1.00 52.03 70 TYR A O 1
ATOM 557 N N . ARG A 1 71 ? 25.433 -3.883 -8.262 1.00 66.81 71 ARG A N 1
ATOM 558 C CA . ARG A 1 71 ? 24.020 -3.842 -8.679 1.00 66.81 71 ARG A CA 1
ATOM 559 C C . ARG A 1 71 ? 23.855 -2.688 -9.657 1.00 66.81 71 ARG A C 1
ATOM 561 O O . ARG A 1 71 ? 24.125 -1.535 -9.300 1.00 66.81 71 ARG A O 1
ATOM 568 N N . HIS A 1 72 ? 23.431 -3.002 -10.877 1.00 84.75 72 HIS A N 1
ATOM 569 C CA . HIS A 1 72 ? 23.197 -2.015 -11.927 1.00 84.75 72 HIS A CA 1
ATOM 570 C C . HIS A 1 72 ? 22.290 -0.891 -11.378 1.00 84.75 72 HIS A C 1
ATOM 572 O O . HIS A 1 72 ? 21.342 -1.196 -10.647 1.00 84.75 72 HIS A O 1
ATOM 578 N N . PRO A 1 73 ? 22.528 0.403 -11.680 1.00 91.44 73 PRO A N 1
ATOM 579 C CA . PRO A 1 73 ? 21.738 1.508 -11.119 1.00 91.44 73 PRO A CA 1
ATOM 580 C C . PRO A 1 73 ? 20.220 1.321 -11.255 1.00 91.44 73 PRO A C 1
ATOM 582 O O . PRO A 1 73 ? 19.472 1.605 -10.319 1.00 91.44 73 PRO A O 1
ATOM 585 N N . LEU A 1 74 ? 19.777 0.765 -12.386 1.00 91.44 74 LEU A N 1
ATOM 586 C CA . LEU A 1 74 ? 18.385 0.367 -12.611 1.00 91.44 74 LEU A CA 1
ATOM 587 C C . LEU A 1 74 ? 17.876 -0.633 -11.562 1.00 91.44 74 LEU A C 1
ATOM 589 O O . LEU A 1 74 ? 16.828 -0.409 -10.969 1.00 91.44 74 LEU A O 1
ATOM 593 N N . GLU A 1 75 ? 18.621 -1.707 -11.305 1.00 90.69 75 GLU A N 1
ATOM 594 C CA . GLU A 1 75 ? 18.242 -2.747 -10.345 1.00 90.69 75 GLU A CA 1
ATOM 595 C C . GLU A 1 75 ? 18.197 -2.190 -8.915 1.00 90.69 75 GLU A C 1
ATOM 597 O O . GLU A 1 75 ? 17.309 -2.518 -8.127 1.00 90.69 75 GLU A O 1
ATOM 602 N N . ARG A 1 76 ? 19.121 -1.283 -8.569 1.00 91.25 76 ARG A N 1
ATOM 603 C CA . ARG A 1 76 ? 19.071 -0.555 -7.291 1.00 91.25 76 ARG A CA 1
ATOM 604 C C . ARG A 1 76 ? 17.784 0.258 -7.163 1.00 91.25 76 ARG A C 1
ATOM 606 O O . ARG A 1 76 ? 17.168 0.237 -6.100 1.00 91.25 76 ARG A O 1
ATOM 613 N N . MET A 1 77 ? 17.369 0.934 -8.234 1.00 94.69 77 MET A N 1
ATOM 614 C CA . MET A 1 77 ? 16.125 1.701 -8.258 1.00 94.69 77 MET A CA 1
ATOM 615 C C . MET A 1 77 ? 14.888 0.796 -8.170 1.00 94.69 77 MET A C 1
ATOM 617 O O . MET A 1 77 ? 13.987 1.089 -7.388 1.00 94.69 77 MET A O 1
ATOM 621 N N . GLN A 1 78 ? 14.864 -0.328 -8.892 1.00 94.06 78 GLN A N 1
ATOM 622 C CA . GLN A 1 78 ? 13.779 -1.312 -8.799 1.00 94.06 78 GLN A CA 1
ATOM 623 C C . GLN A 1 78 ? 13.635 -1.844 -7.372 1.00 94.06 78 GLN A C 1
ATOM 625 O O . GLN A 1 78 ? 12.543 -1.804 -6.810 1.00 94.06 78 GLN A O 1
ATOM 630 N N . ASN A 1 79 ? 14.743 -2.253 -6.749 1.00 92.88 79 ASN A N 1
ATOM 631 C CA . ASN A 1 79 ? 14.761 -2.721 -5.364 1.00 92.88 79 ASN A CA 1
ATOM 632 C C . ASN A 1 79 ? 14.280 -1.641 -4.385 1.00 92.88 79 ASN A C 1
ATOM 634 O O . ASN A 1 79 ? 13.486 -1.931 -3.492 1.00 92.88 79 ASN A O 1
ATOM 638 N N . PHE A 1 80 ? 14.717 -0.391 -4.565 1.00 94.94 80 PHE A N 1
ATOM 639 C CA . PHE A 1 80 ? 14.259 0.732 -3.749 1.00 94.94 80 PHE A CA 1
ATOM 640 C C . PH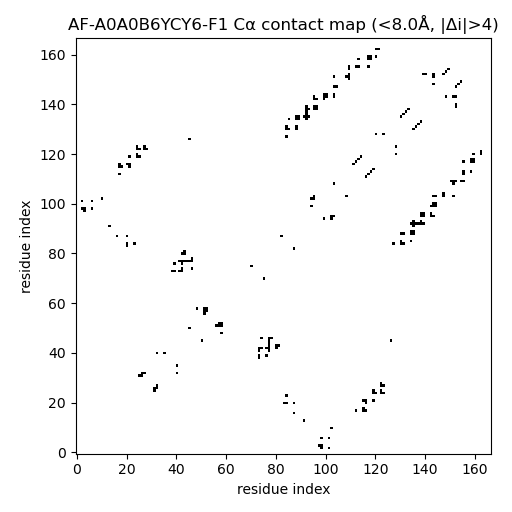E A 1 80 ? 12.746 0.948 -3.877 1.00 94.94 80 PHE A C 1
ATOM 642 O O . PHE A 1 80 ? 12.045 0.998 -2.870 1.00 94.94 80 PHE A O 1
ATOM 649 N N . ILE A 1 81 ? 12.219 1.011 -5.102 1.00 95.19 81 ILE A N 1
ATOM 650 C CA . ILE A 1 81 ? 10.783 1.189 -5.336 1.00 95.19 81 ILE A CA 1
ATOM 651 C C . ILE A 1 81 ? 10.007 -0.010 -4.779 1.00 95.19 81 ILE A C 1
ATOM 653 O O . ILE A 1 81 ? 8.953 0.169 -4.175 1.00 95.19 81 ILE A O 1
ATOM 657 N N . THR A 1 82 ? 10.500 -1.244 -4.935 1.00 94.31 82 THR A N 1
ATOM 658 C CA . THR A 1 82 ? 9.947 -2.448 -4.276 1.00 94.31 82 THR A CA 1
ATOM 659 C C . THR A 1 82 ? 9.835 -2.269 -2.772 1.00 94.31 82 THR A C 1
ATOM 661 O O . THR A 1 82 ? 8.726 -2.354 -2.240 1.00 94.31 82 THR A O 1
ATOM 664 N N . ALA A 1 83 ? 10.933 -1.896 -2.122 1.00 95.56 83 ALA A N 1
ATOM 665 C CA . ALA A 1 83 ? 10.992 -1.679 -0.685 1.00 95.56 83 ALA A CA 1
ATOM 666 C C . ALA A 1 83 ? 10.020 -0.590 -0.200 1.00 95.56 83 ALA A C 1
ATOM 668 O O . ALA A 1 83 ? 9.366 -0.782 0.821 1.00 95.56 83 ALA A O 1
ATOM 669 N N . VAL A 1 84 ? 9.870 0.524 -0.928 1.00 97.19 84 VAL A N 1
ATOM 670 C CA . VAL A 1 84 ? 8.936 1.607 -0.553 1.00 97.19 84 VAL A CA 1
ATOM 671 C C . VAL A 1 84 ? 7.505 1.085 -0.412 1.00 97.19 84 VAL A C 1
ATOM 673 O O . VAL A 1 84 ? 6.850 1.338 0.599 1.00 97.19 84 VAL A O 1
ATOM 676 N N . PHE A 1 85 ? 7.021 0.324 -1.395 1.00 97.44 85 PHE A N 1
ATOM 677 C CA . PHE A 1 85 ? 5.668 -0.231 -1.341 1.00 97.44 85 PHE A CA 1
ATOM 678 C C . PHE A 1 85 ? 5.548 -1.368 -0.327 1.00 97.44 85 PHE A C 1
ATOM 680 O O . PHE A 1 85 ? 4.582 -1.410 0.431 1.00 97.44 85 PHE A O 1
ATOM 687 N N . GLU A 1 86 ? 6.511 -2.290 -0.306 1.00 96.25 86 GLU A N 1
ATOM 688 C CA . GLU A 1 86 ? 6.474 -3.440 0.594 1.00 96.25 86 GLU A CA 1
ATOM 689 C C . GLU A 1 86 ? 6.479 -3.000 2.058 1.00 96.25 86 GLU A C 1
ATOM 691 O O . GLU A 1 86 ? 5.568 -3.360 2.809 1.00 96.25 86 GLU A O 1
ATOM 696 N N . TYR A 1 87 ? 7.451 -2.174 2.449 1.00 98.12 87 TYR A N 1
ATOM 697 C CA . TYR A 1 87 ? 7.568 -1.691 3.819 1.00 98.12 87 TYR A CA 1
ATOM 698 C C . TYR A 1 87 ? 6.487 -0.681 4.167 1.00 98.12 87 TYR A C 1
ATOM 700 O O . TYR A 1 87 ? 5.961 -0.735 5.275 1.00 98.12 87 TYR A O 1
ATOM 708 N N . GLY A 1 88 ? 6.088 0.193 3.241 1.00 98.06 88 GLY A N 1
ATOM 709 C CA . GLY A 1 88 ? 5.019 1.144 3.521 1.00 98.06 88 GLY A CA 1
ATOM 710 C C . GLY A 1 88 ? 3.680 0.456 3.792 1.00 98.06 88 GLY A C 1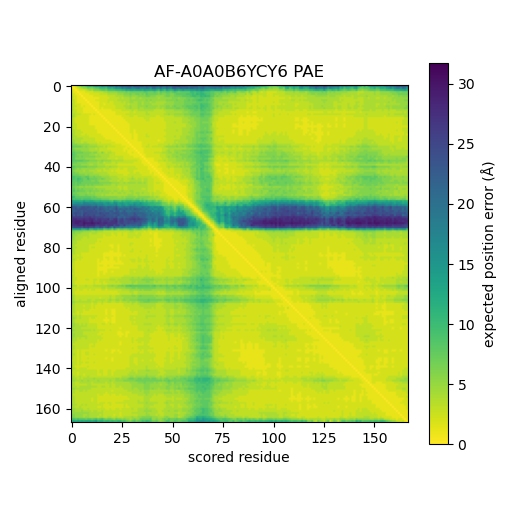
ATOM 711 O O . GLY A 1 88 ? 3.025 0.761 4.789 1.00 98.06 88 GLY A O 1
ATOM 712 N N . PHE A 1 89 ? 3.301 -0.539 2.983 1.00 98.19 89 PHE A N 1
ATOM 713 C CA . PHE A 1 89 ? 2.098 -1.328 3.256 1.00 98.19 89 PHE A CA 1
ATOM 714 C C . PHE A 1 89 ? 2.238 -2.195 4.507 1.00 98.19 89 PHE A C 1
ATOM 716 O O . PHE A 1 89 ? 1.268 -2.326 5.249 1.00 98.19 89 PHE A O 1
ATOM 723 N N . HIS A 1 90 ? 3.428 -2.731 4.794 1.00 97.94 90 HIS A N 1
ATOM 724 C CA . HIS A 1 90 ? 3.672 -3.448 6.045 1.00 97.94 90 HIS A CA 1
ATOM 725 C C . HIS A 1 90 ? 3.526 -2.563 7.282 1.00 97.94 90 HIS A C 1
ATOM 727 O O . HIS A 1 90 ? 2.937 -3.008 8.263 1.00 97.94 90 HIS A O 1
ATOM 733 N N . ILE A 1 91 ? 4.028 -1.327 7.257 1.00 97.75 91 ILE A N 1
ATOM 734 C CA . ILE A 1 91 ? 3.883 -0.392 8.379 1.00 97.75 91 ILE A CA 1
ATOM 735 C C . ILE A 1 91 ? 2.401 -0.095 8.617 1.00 97.75 91 ILE A C 1
ATOM 737 O O . ILE A 1 91 ? 1.953 -0.196 9.755 1.00 97.75 91 ILE A O 1
ATOM 741 N N . LEU A 1 92 ? 1.623 0.189 7.565 1.00 97.2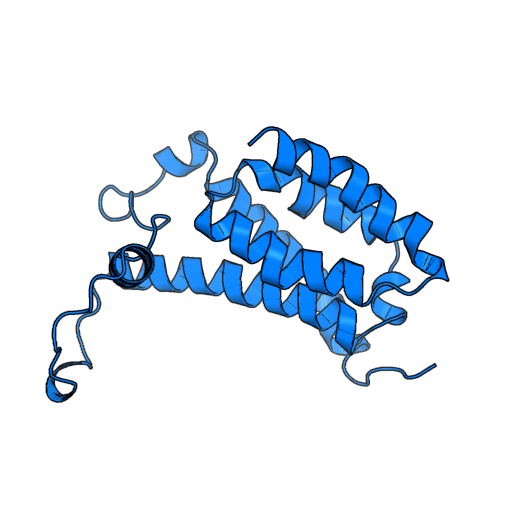5 92 LEU A N 1
ATOM 742 C CA . LEU A 1 92 ? 0.180 0.421 7.700 1.00 97.25 92 LEU A CA 1
ATOM 743 C C . LEU A 1 92 ? -0.568 -0.820 8.208 1.00 97.25 92 LEU A C 1
ATOM 745 O O . LEU A 1 92 ? -1.407 -0.722 9.104 1.00 97.25 92 LEU A O 1
ATOM 749 N N . GLY A 1 93 ? -0.248 -2.001 7.676 1.00 97.31 93 GLY A N 1
ATOM 750 C CA . GLY A 1 93 ? -0.832 -3.256 8.140 1.00 97.31 93 GLY A CA 1
ATOM 751 C C . GLY A 1 93 ? -0.501 -3.546 9.602 1.00 97.31 93 GLY A C 1
ATOM 752 O O . GLY A 1 93 ? -1.386 -3.897 10.379 1.00 97.31 93 GLY A O 1
ATOM 753 N N . ASN A 1 94 ? 0.745 -3.329 10.014 1.00 96.88 94 ASN A N 1
ATOM 754 C CA . ASN A 1 94 ? 1.166 -3.517 11.399 1.00 96.88 94 ASN A CA 1
ATOM 755 C C . ASN A 1 94 ? 0.590 -2.445 12.326 1.00 96.88 94 ASN A C 1
ATOM 757 O O . ASN A 1 94 ? 0.274 -2.765 13.465 1.00 96.88 94 ASN A O 1
ATOM 761 N N . ALA A 1 95 ? 0.400 -1.204 11.870 1.00 95.88 95 ALA A N 1
ATOM 762 C CA . ALA A 1 95 ? -0.263 -0.165 12.658 1.00 95.88 95 ALA A CA 1
ATOM 763 C C . ALA A 1 95 ? -1.675 -0.611 13.068 1.00 95.88 95 ALA A C 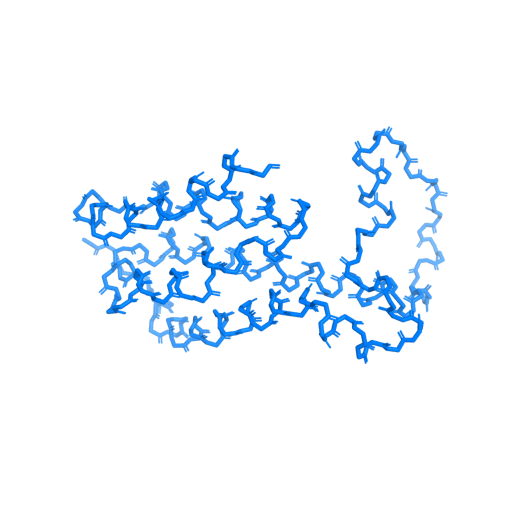1
ATOM 765 O O . ALA A 1 95 ? -2.054 -0.480 14.230 1.00 95.88 95 ALA A O 1
ATOM 766 N N . SER A 1 96 ? -2.391 -1.256 12.144 1.00 94.12 96 SER A N 1
ATOM 767 C CA . SER A 1 96 ? -3.727 -1.804 12.382 1.00 94.12 96 SER A CA 1
ATOM 768 C C . SER A 1 96 ? -3.768 -2.848 13.515 1.00 94.12 96 SER A C 1
ATOM 770 O O . SER A 1 96 ? -4.712 -2.872 14.302 1.00 94.12 96 SER A O 1
ATOM 772 N N . GLN A 1 97 ? -2.716 -3.661 13.659 1.00 93.56 97 GLN A N 1
ATOM 773 C CA . GLN A 1 97 ? -2.586 -4.659 14.725 1.00 93.56 97 GLN A CA 1
ATOM 774 C C . GLN A 1 97 ? -2.015 -4.063 16.021 1.00 93.56 97 GLN A C 1
ATOM 776 O O . GLN A 1 97 ? -2.531 -4.306 17.109 1.00 93.56 97 GLN A O 1
ATOM 781 N N . CYS A 1 98 ? -0.918 -3.314 15.913 1.00 94.50 98 CYS A N 1
ATOM 782 C CA . CYS A 1 98 ? -0.099 -2.876 17.040 1.00 94.50 98 CYS A CA 1
ATOM 783 C C . CYS A 1 98 ? -0.688 -1.679 17.785 1.00 94.50 98 CYS A C 1
ATOM 785 O O . CYS A 1 98 ? -0.508 -1.584 18.997 1.00 94.50 98 CYS A O 1
ATOM 787 N N . LEU A 1 99 ? -1.334 -0.753 17.074 1.00 94.00 99 LEU A N 1
ATOM 788 C CA . LEU A 1 99 ? -1.986 0.419 17.668 1.00 94.00 99 LEU A CA 1
ATOM 789 C C . LEU A 1 99 ? -3.458 0.121 17.999 1.00 94.00 99 LEU A C 1
ATOM 791 O O . LEU A 1 99 ? -4.049 0.756 18.873 1.00 94.00 99 LEU A O 1
ATOM 795 N N . GLY A 1 100 ? -4.043 -0.872 17.318 1.00 90.38 100 GLY A N 1
ATOM 796 C CA . GLY A 1 100 ? -5.376 -1.394 17.596 1.00 90.38 100 GLY A CA 1
ATOM 797 C C . GLY A 1 100 ? -6.436 -0.296 17.583 1.00 90.38 100 GLY A C 1
ATOM 798 O O . GLY A 1 100 ? -6.526 0.493 16.644 1.00 90.38 100 GLY A O 1
ATOM 799 N N . THR A 1 101 ? -7.242 -0.225 18.644 1.00 90.94 101 THR A N 1
ATOM 800 C CA . THR A 1 101 ? -8.363 0.720 18.756 1.00 90.94 101 THR A CA 1
ATOM 801 C C . THR A 1 101 ? -7.945 2.183 18.593 1.00 90.94 101 THR A C 1
ATOM 803 O O . THR A 1 101 ? -8.719 2.954 18.043 1.00 90.94 101 THR A O 1
ATOM 806 N N . GLU A 1 102 ? -6.745 2.583 19.027 1.00 91.88 102 GLU A N 1
ATOM 807 C CA . GLU A 1 102 ? -6.288 3.975 18.872 1.00 91.88 102 GLU A CA 1
ATOM 808 C C . GLU A 1 102 ? -6.106 4.352 17.397 1.00 91.88 102 GLU A C 1
ATOM 810 O O . GLU A 1 102 ? -6.412 5.475 17.012 1.00 91.88 102 GLU A O 1
ATOM 815 N N . PHE A 1 103 ? -5.678 3.399 16.565 1.00 94.38 103 PHE A N 1
ATOM 816 C CA . PHE A 1 103 ? -5.584 3.599 15.124 1.00 94.38 103 PHE A CA 1
ATOM 817 C C . PHE A 1 103 ? -6.968 3.661 14.479 1.00 94.38 103 PHE A C 1
ATOM 819 O O . PHE A 1 103 ? -7.250 4.627 13.785 1.00 94.38 103 PHE A O 1
ATOM 826 N N . TYR A 1 104 ? -7.866 2.707 14.756 1.00 94.88 104 TYR A N 1
ATOM 827 C CA . TYR A 1 104 ? -9.212 2.699 14.151 1.00 94.88 104 TYR A CA 1
ATOM 828 C C . TYR A 1 104 ? -10.133 3.824 14.630 1.00 94.88 104 TYR A C 1
ATOM 830 O O . TYR A 1 104 ? -11.110 4.135 13.956 1.00 94.88 104 TYR A O 1
ATOM 838 N N . SER A 1 105 ? -9.846 4.417 15.788 1.00 93.00 105 SER A N 1
ATOM 839 C CA . SER A 1 105 ? -10.561 5.588 16.300 1.00 93.00 105 SER A CA 1
ATOM 840 C C . SER A 1 105 ? -9.942 6.913 15.849 1.00 93.00 105 SER A C 1
ATOM 842 O O . SER A 1 105 ? -10.414 7.965 16.282 1.00 93.00 105 SER A O 1
ATOM 844 N N . ALA A 1 106 ? -8.891 6.890 15.020 1.00 92.12 106 ALA A N 1
ATOM 845 C CA . ALA A 1 106 ? -8.324 8.108 14.462 1.00 92.12 106 ALA A CA 1
ATOM 846 C C . ALA A 1 106 ? -9.378 8.843 13.609 1.00 92.12 106 ALA A C 1
ATOM 848 O O . ALA A 1 106 ? -10.103 8.199 12.838 1.00 92.12 106 ALA A O 1
ATOM 849 N N . PRO A 1 107 ? -9.487 10.176 13.747 1.00 91.75 107 PRO A N 1
ATOM 850 C CA . PRO A 1 107 ? -10.436 10.958 12.968 1.00 91.75 107 PRO A CA 1
ATOM 851 C C . PRO A 1 107 ? -10.126 10.813 11.477 1.00 91.75 107 PRO A C 1
ATOM 853 O O . PRO A 1 107 ? -8.962 10.746 11.092 1.00 91.75 107 PRO A O 1
ATOM 856 N N . GLU A 1 108 ? -11.175 10.735 10.656 1.00 93.25 108 GLU A N 1
ATOM 857 C CA . GLU A 1 108 ? -11.079 10.707 9.187 1.00 93.25 108 GLU A CA 1
ATOM 858 C C . GLU A 1 108 ? -10.268 9.531 8.608 1.00 93.25 108 GLU A C 1
ATOM 860 O O . GLU A 1 108 ? -10.028 9.484 7.404 1.00 93.25 108 GLU A O 1
ATOM 865 N N . LEU A 1 109 ? -9.897 8.522 9.412 1.00 94.88 109 LEU A N 1
ATOM 866 C CA . LEU A 1 109 ? -9.097 7.382 8.947 1.00 94.88 109 LEU A CA 1
ATOM 867 C C . LEU A 1 109 ? -9.684 6.747 7.682 1.00 94.88 109 LEU A C 1
ATOM 869 O O . LEU A 1 109 ? -8.967 6.495 6.715 1.00 94.88 109 LEU A O 1
ATOM 873 N N . THR A 1 110 ? -10.988 6.474 7.691 1.00 96.31 110 THR A N 1
ATOM 874 C CA . THR A 1 110 ? -11.687 5.852 6.563 1.00 96.31 110 THR A CA 1
ATOM 875 C C . THR A 1 110 ? -11.543 6.689 5.292 1.00 96.31 110 THR A C 1
ATOM 877 O O . THR A 1 110 ? -11.218 6.145 4.238 1.00 96.31 110 THR A O 1
ATOM 880 N N . GLU A 1 111 ? -11.732 8.004 5.398 1.00 96.69 111 GLU A N 1
ATOM 881 C CA . GLU A 1 111 ? -11.628 8.955 4.286 1.00 96.69 111 GLU A CA 1
ATOM 882 C C . GLU A 1 111 ? -10.189 9.012 3.769 1.00 96.69 111 GLU A C 1
ATOM 884 O O . GLU A 1 111 ? -9.949 8.788 2.583 1.00 96.69 111 GLU A O 1
ATOM 889 N N . VAL A 1 112 ? -9.213 9.152 4.671 1.00 96.19 112 VAL A N 1
ATOM 890 C CA . VAL A 1 112 ? -7.784 9.159 4.339 1.00 96.19 112 VAL A CA 1
ATOM 891 C C . VAL A 1 112 ? -7.380 7.887 3.591 1.00 96.19 112 VAL A C 1
ATOM 893 O O . VAL A 1 112 ? -6.721 7.971 2.551 1.00 96.19 112 VAL A O 1
ATOM 896 N N . ILE A 1 113 ? -7.781 6.706 4.069 1.00 97.12 113 ILE A N 1
ATOM 897 C CA . ILE A 1 113 ? -7.462 5.433 3.410 1.00 97.12 113 ILE A CA 1
ATOM 898 C C . ILE A 1 113 ? -8.128 5.346 2.034 1.00 97.12 113 ILE A C 1
ATOM 900 O O . ILE A 1 113 ? -7.479 4.937 1.064 1.00 97.12 113 ILE A O 1
ATOM 904 N N . ILE A 1 114 ? -9.396 5.742 1.922 1.00 97.62 114 ILE A N 1
ATOM 905 C CA . ILE A 1 114 ? -10.125 5.690 0.654 1.00 97.62 114 ILE A CA 1
ATOM 906 C C . ILE A 1 114 ? -9.47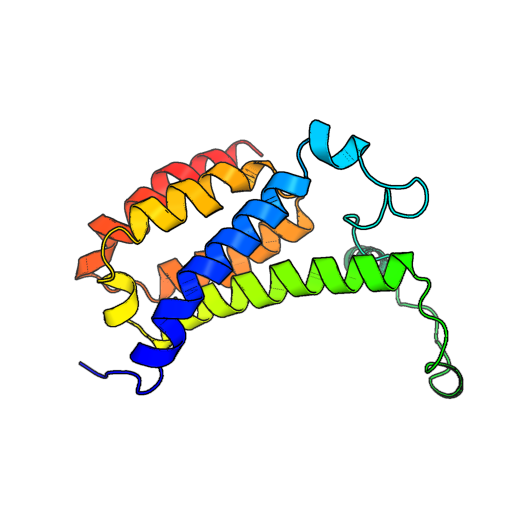8 6.618 -0.376 1.00 97.62 114 ILE A C 1
ATOM 908 O O . ILE A 1 114 ? -9.061 6.161 -1.445 1.00 97.62 114 ILE A O 1
ATOM 912 N N . GLU A 1 115 ? -9.351 7.899 -0.047 1.00 96.69 115 GLU A N 1
ATOM 913 C CA . GLU A 1 115 ? -8.939 8.945 -0.980 1.00 96.69 115 GLU A CA 1
ATOM 914 C C . GLU A 1 115 ? -7.479 8.823 -1.409 1.00 96.69 115 GLU A C 1
ATOM 916 O O . GLU A 1 115 ? -7.122 9.124 -2.553 1.00 96.69 115 GLU A O 1
ATOM 921 N N . ASN A 1 116 ? -6.613 8.370 -0.502 1.00 96.62 116 ASN A N 1
ATOM 922 C CA . ASN A 1 116 ? -5.180 8.341 -0.761 1.00 96.62 116 ASN A CA 1
ATOM 923 C C . ASN A 1 116 ? -4.695 6.976 -1.251 1.00 96.62 116 ASN A C 1
ATOM 925 O O . ASN A 1 116 ? -3.761 6.931 -2.055 1.00 96.62 116 ASN A O 1
ATOM 929 N N . LEU A 1 117 ? -5.327 5.874 -0.839 1.00 96.56 117 LEU A N 1
ATOM 930 C CA . LEU A 1 117 ? -4.847 4.527 -1.156 1.00 96.56 117 LEU A CA 1
ATOM 931 C C . LEU A 1 117 ? -5.832 3.726 -2.013 1.00 96.56 117 LEU A C 1
ATOM 933 O O . LEU A 1 117 ? -5.446 3.246 -3.078 1.00 96.56 117 LEU A O 1
ATOM 937 N N . VAL A 1 118 ? -7.096 3.597 -1.594 1.00 97.00 118 VAL A N 1
ATOM 938 C CA . VAL A 1 118 ? -8.072 2.719 -2.274 1.00 97.00 118 VAL A CA 1
ATOM 939 C C . VAL A 1 118 ? -8.394 3.210 -3.683 1.00 97.00 118 VAL A C 1
ATOM 941 O O . VAL A 1 118 ? -8.406 2.407 -4.614 1.00 97.00 118 VAL A O 1
ATOM 944 N N . ILE A 1 119 ? -8.607 4.515 -3.875 1.00 95.44 119 ILE A N 1
ATOM 945 C CA . ILE A 1 119 ? -8.876 5.086 -5.207 1.00 95.44 119 ILE A CA 1
ATOM 946 C C . ILE A 1 119 ? -7.685 4.863 -6.153 1.00 95.44 119 ILE A C 1
ATOM 948 O O . ILE A 1 119 ? -7.867 4.570 -7.335 1.00 95.44 119 ILE A O 1
ATOM 952 N N . ASN A 1 120 ? -6.459 4.925 -5.627 1.00 95.50 120 ASN A N 1
ATOM 953 C CA . ASN A 1 120 ? -5.234 4.747 -6.407 1.00 95.50 120 ASN A CA 1
ATOM 954 C C . ASN A 1 120 ? -4.866 3.272 -6.649 1.00 95.50 120 ASN A C 1
ATOM 956 O O . ASN A 1 120 ? -3.913 2.996 -7.376 1.00 95.50 120 ASN A O 1
ATOM 960 N N . PHE A 1 121 ? -5.626 2.313 -6.107 1.00 96.12 121 PHE A N 1
ATOM 961 C CA . PHE A 1 121 ? -5.370 0.879 -6.272 1.00 96.12 121 PHE A CA 1
ATOM 962 C C . PHE A 1 121 ? -5.309 0.444 -7.745 1.00 96.12 121 PHE A C 1
ATOM 964 O O . PHE A 1 121 ? -4.475 -0.385 -8.111 1.00 96.12 121 PHE A O 1
ATOM 971 N N . LYS A 1 122 ? -6.150 1.031 -8.609 1.00 95.25 122 LYS A N 1
ATOM 972 C CA . LYS A 1 122 ? -6.181 0.714 -10.049 1.00 95.25 122 LYS A CA 1
ATOM 973 C C . LYS A 1 122 ? -4.891 1.082 -10.785 1.00 95.25 122 LYS A C 1
ATOM 975 O O . LYS A 1 122 ? -4.629 0.522 -11.841 1.00 95.25 122 LYS A O 1
ATOM 980 N N . LEU A 1 123 ? -4.095 2.002 -10.238 1.00 95.56 123 LEU A N 1
ATOM 981 C CA . LEU A 1 123 ? -2.823 2.420 -10.833 1.00 95.56 123 LEU A CA 1
ATOM 982 C C . LEU A 1 123 ? -1.711 1.388 -10.608 1.00 95.56 123 LEU A C 1
ATOM 984 O O . LEU A 1 123 ? -0.732 1.359 -11.346 1.00 95.56 123 LEU A O 1
ATOM 988 N N . LEU A 1 124 ? -1.836 0.554 -9.573 1.00 95.56 124 LEU A N 1
ATOM 989 C CA . LEU A 1 124 ? -0.800 -0.404 -9.207 1.00 95.56 124 LEU A CA 1
ATOM 990 C C . LEU A 1 124 ? -0.793 -1.586 -10.174 1.00 95.56 124 LEU A C 1
ATOM 992 O O . LEU A 1 124 ? -1.868 -2.127 -10.408 1.00 95.56 124 LEU A O 1
ATOM 996 N N . PRO A 1 125 ? 0.364 -2.077 -10.653 1.00 95.06 125 PRO A N 1
ATOM 997 C CA . PRO A 1 125 ? 0.458 -3.351 -11.371 1.00 95.06 125 PRO A CA 1
ATOM 998 C C . PRO A 1 125 ? 0.220 -4.546 -10.430 1.00 95.06 125 PRO A C 1
ATOM 1000 O O . PRO A 1 125 ? 0.322 -4.412 -9.209 1.00 95.06 125 PRO A O 1
ATOM 1003 N N . ASP A 1 126 ? -0.062 -5.731 -10.980 1.00 94.81 126 ASP A N 1
ATOM 1004 C CA . ASP A 1 126 ? -0.575 -6.881 -10.210 1.00 94.81 126 ASP A CA 1
ATOM 1005 C C . ASP A 1 126 ? 0.337 -7.302 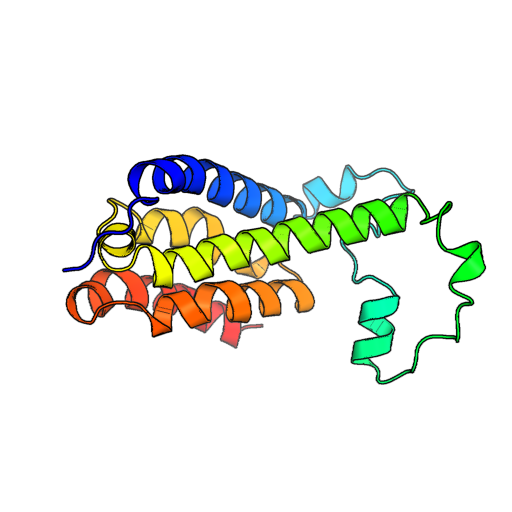-9.054 1.00 94.81 126 ASP A C 1
ATOM 1007 O O . ASP A 1 126 ? -0.123 -7.542 -7.936 1.00 94.81 126 ASP A O 1
ATOM 1011 N N . HIS A 1 127 ? 1.652 -7.322 -9.287 1.00 93.88 127 HIS A N 1
ATOM 1012 C CA . HIS A 1 127 ? 2.626 -7.677 -8.257 1.00 93.88 127 HIS A CA 1
ATOM 1013 C C . HIS A 1 127 ? 2.603 -6.699 -7.066 1.00 93.88 127 HIS A C 1
ATOM 1015 O O . HIS A 1 127 ? 2.805 -7.124 -5.932 1.00 93.88 127 HIS A O 1
ATOM 1021 N N . ARG A 1 128 ? 2.284 -5.413 -7.286 1.00 95.88 128 ARG A N 1
ATOM 1022 C CA . ARG A 1 128 ? 2.128 -4.398 -6.224 1.00 95.88 128 ARG A CA 1
ATOM 1023 C C . ARG A 1 128 ? 0.738 -4.413 -5.606 1.00 95.88 128 ARG A C 1
ATOM 1025 O O . ARG A 1 128 ? 0.618 -4.293 -4.390 1.00 95.88 128 ARG A O 1
ATOM 1032 N N . ALA A 1 129 ? -0.298 -4.611 -6.416 1.00 96.69 129 ALA A N 1
ATOM 1033 C CA . ALA A 1 129 ? -1.667 -4.781 -5.942 1.00 96.69 129 ALA A CA 1
ATOM 1034 C C . ALA A 1 129 ? -1.773 -5.973 -4.975 1.00 96.69 129 ALA A C 1
ATOM 1036 O O . ALA A 1 129 ? -2.411 -5.878 -3.927 1.00 96.69 129 ALA A O 1
ATOM 1037 N N . ARG A 1 130 ? -1.055 -7.067 -5.260 1.00 96.00 130 ARG A N 1
ATOM 1038 C CA . ARG A 1 130 ? -0.928 -8.214 -4.353 1.00 96.00 130 ARG A CA 1
ATOM 1039 C C . ARG A 1 130 ? -0.320 -7.824 -3.003 1.00 96.00 130 ARG A C 1
ATOM 1041 O O . ARG A 1 130 ? -0.818 -8.285 -1.978 1.00 96.00 130 ARG A O 1
ATOM 1048 N N . LEU A 1 131 ? 0.723 -6.986 -2.983 1.00 96.56 131 LEU A N 1
ATOM 1049 C CA . LEU A 1 131 ? 1.326 -6.480 -1.740 1.00 96.56 131 LEU A CA 1
ATOM 1050 C C . LEU A 1 131 ? 0.353 -5.585 -0.971 1.00 96.56 131 LEU A C 1
ATOM 1052 O O . LEU A 1 131 ? 0.199 -5.769 0.231 1.00 96.56 131 LEU A O 1
ATOM 1056 N N . PHE A 1 132 ? -0.352 -4.683 -1.655 1.00 97.94 132 PHE A N 1
ATOM 1057 C CA . PHE A 1 132 ? -1.386 -3.844 -1.046 1.00 97.94 132 PHE A CA 1
ATOM 1058 C C . PHE A 1 132 ? -2.451 -4.686 -0.327 1.00 97.94 132 PHE A C 1
ATOM 1060 O O . PHE A 1 132 ? -2.750 -4.464 0.847 1.00 97.94 132 PHE A O 1
ATOM 1067 N N . ILE A 1 133 ? -2.974 -5.714 -1.003 1.00 97.81 133 ILE A N 1
ATOM 1068 C CA . ILE A 1 133 ? -3.993 -6.598 -0.428 1.00 97.81 133 ILE A CA 1
ATOM 1069 C C . ILE A 1 133 ? -3.417 -7.406 0.738 1.00 97.81 133 ILE A C 1
ATOM 1071 O O . ILE A 1 133 ? -4.002 -7.448 1.819 1.00 97.81 133 ILE A O 1
ATOM 1075 N N . ARG A 1 134 ? -2.274 -8.066 0.528 1.00 97.75 134 ARG A N 1
ATOM 1076 C CA . ARG A 1 134 ? -1.691 -9.001 1.498 1.00 97.75 134 ARG A CA 1
ATOM 1077 C C . ARG A 1 134 ? -1.156 -8.294 2.741 1.00 97.75 134 ARG A C 1
ATOM 1079 O O . ARG A 1 134 ? -1.390 -8.782 3.843 1.00 97.75 134 ARG A O 1
ATOM 1086 N N . ASN A 1 135 ? -0.409 -7.211 2.557 1.00 98.06 135 ASN A N 1
ATOM 1087 C CA . ASN A 1 135 ? 0.378 -6.595 3.622 1.00 98.06 135 ASN A CA 1
ATOM 1088 C C . ASN A 1 135 ? -0.382 -5.479 4.334 1.00 98.06 135 ASN A C 1
ATOM 1090 O O . ASN A 1 135 ? -0.070 -5.218 5.488 1.00 98.06 135 ASN A O 1
ATOM 1094 N N . PHE A 1 136 ? -1.376 -4.857 3.688 1.00 98.00 136 PHE A N 1
ATOM 1095 C CA . PHE A 1 136 ? -2.177 -3.799 4.302 1.00 98.00 136 PHE A CA 1
ATOM 1096 C C . PHE A 1 136 ? -3.647 -4.189 4.484 1.00 98.00 136 PHE A C 1
ATOM 1098 O O . PHE A 1 136 ? -4.104 -4.287 5.620 1.00 98.00 136 PHE A O 1
ATOM 1105 N N . ILE A 1 137 ? -4.394 -4.455 3.408 1.00 98.06 137 ILE A N 1
ATOM 1106 C CA . ILE A 1 137 ? -5.854 -4.645 3.513 1.00 98.06 137 ILE A CA 1
ATOM 1107 C C . ILE A 1 137 ? -6.211 -5.857 4.370 1.00 98.06 137 ILE A C 1
ATOM 1109 O O . ILE A 1 137 ? -7.070 -5.766 5.239 1.00 98.06 137 ILE A O 1
ATOM 1113 N N . LYS A 1 138 ? -5.541 -6.993 4.171 1.00 97.75 138 LYS A N 1
ATOM 1114 C CA . LYS A 1 138 ? -5.797 -8.198 4.962 1.00 97.75 138 LYS A CA 1
ATOM 1115 C C . LYS A 1 138 ? -5.647 -7.942 6.474 1.00 97.75 138 LYS A C 1
ATOM 1117 O O . LYS A 1 138 ? -6.632 -8.177 7.173 1.00 97.75 138 LYS A O 1
ATOM 1122 N N . PRO A 1 139 ? -4.500 -7.468 7.003 1.00 97.62 139 PRO A N 1
ATOM 1123 C CA . PRO A 1 139 ? -4.390 -7.181 8.433 1.00 97.62 139 PRO A CA 1
ATOM 1124 C C . PRO A 1 139 ? -5.347 -6.072 8.889 1.00 97.62 139 PRO A C 1
ATOM 1126 O O . PRO A 1 139 ? -5.962 -6.227 9.940 1.00 97.62 139 PRO A O 1
ATOM 1129 N N . PHE A 1 140 ? -5.563 -5.031 8.079 1.00 97.69 140 PHE A N 1
ATOM 1130 C CA . PHE A 1 140 ? -6.508 -3.951 8.385 1.00 97.69 140 PHE A CA 1
ATOM 1131 C C . PHE A 1 140 ? -7.943 -4.448 8.605 1.00 97.69 140 PHE A C 1
ATOM 1133 O O . PHE A 1 140 ? -8.656 -3.946 9.462 1.00 97.69 140 PHE A O 1
ATOM 1140 N N . ILE A 1 141 ? -8.391 -5.458 7.862 1.00 97.25 141 ILE A N 1
ATOM 1141 C CA . ILE A 1 141 ? -9.719 -6.047 8.078 1.00 97.25 141 ILE A CA 1
ATOM 1142 C C . ILE A 1 141 ? -9.691 -7.059 9.227 1.00 97.25 141 ILE A C 1
ATOM 1144 O O . ILE A 1 141 ? -10.609 -7.090 10.041 1.00 97.25 141 ILE A O 1
ATOM 1148 N N . GLN A 1 142 ? -8.639 -7.878 9.315 1.00 96.50 142 GLN A N 1
ATOM 1149 C CA . GLN A 1 142 ? -8.517 -8.924 10.336 1.00 96.50 142 GLN A CA 1
ATOM 1150 C C . GLN A 1 142 ? -8.439 -8.373 11.764 1.00 96.50 142 GLN A C 1
ATOM 1152 O O . GLN A 1 142 ? -8.939 -9.017 12.684 1.00 96.50 142 GLN A O 1
ATOM 1157 N N . TRP A 1 143 ? -7.821 -7.205 11.944 1.00 96.69 143 TRP A N 1
ATOM 1158 C CA . TRP A 1 143 ? -7.618 -6.579 13.251 1.00 96.69 143 TRP A CA 1
ATOM 1159 C C . TRP A 1 143 ? -8.590 -5.432 13.541 1.00 96.69 143 TRP A C 1
ATOM 1161 O O . TRP A 1 143 ? -8.465 -4.785 14.580 1.00 96.69 143 TRP A O 1
ATOM 1171 N N . CYS A 1 144 ? -9.559 -5.175 12.657 1.00 96.50 144 CYS A N 1
ATOM 1172 C CA . CYS A 1 144 ? -10.573 -4.153 12.888 1.00 96.50 144 CYS A CA 1
ATOM 1173 C C . CYS A 1 144 ? -11.502 -4.579 14.040 1.00 96.50 144 CYS A C 1
ATOM 1175 O O . CYS A 1 144 ? -12.092 -5.665 13.972 1.00 96.50 144 CYS A O 1
ATOM 1177 N N . PRO A 1 145 ? -11.657 -3.766 15.103 1.00 94.62 145 PRO A N 1
ATOM 1178 C CA . PRO A 1 145 ? -12.589 -4.079 16.174 1.00 94.62 145 PRO A CA 1
ATOM 1179 C C . PRO A 1 145 ? -14.032 -4.068 15.663 1.00 94.62 145 PRO A C 1
ATOM 1181 O O . PRO A 1 145 ? -14.376 -3.378 14.701 1.00 94.62 145 PRO A O 1
ATOM 1184 N N . LYS A 1 146 ? -14.900 -4.842 16.319 1.00 93.44 146 LYS A N 1
ATOM 1185 C CA . LYS A 1 146 ? -16.287 -5.040 15.873 1.00 93.44 146 LYS A CA 1
ATOM 1186 C C . LYS A 1 146 ? -17.075 -3.732 15.860 1.00 93.44 146 LYS A C 1
ATOM 1188 O O . LYS A 1 146 ? -17.926 -3.544 14.997 1.00 93.44 146 LYS A O 1
ATOM 1193 N N . GLU A 1 147 ? -16.771 -2.839 16.794 1.00 93.81 147 GLU A N 1
ATOM 1194 C CA . GLU A 1 147 ? -17.427 -1.548 16.971 1.00 93.81 147 GLU A CA 1
ATOM 1195 C C . GLU A 1 147 ? -17.145 -0.596 15.798 1.00 93.81 147 GLU A C 1
ATOM 1197 O O . GLU A 1 147 ? -18.040 0.131 15.375 1.00 93.81 147 GLU A O 1
ATOM 1202 N N . GLN A 1 148 ? -15.932 -0.634 15.234 1.00 94.44 148 GLN A N 1
ATOM 1203 C CA . GLN A 1 148 ? -15.526 0.180 14.081 1.00 94.44 148 GLN A CA 1
ATOM 1204 C C . GLN A 1 148 ? -15.682 -0.544 12.735 1.00 94.44 148 GLN A C 1
ATOM 1206 O O . GLN A 1 148 ? -15.439 0.045 11.683 1.00 94.44 148 GLN A O 1
ATOM 1211 N N . PHE A 1 149 ? -16.101 -1.811 12.719 1.00 94.69 149 PHE A N 1
ATOM 1212 C CA . PHE A 1 149 ? -16.150 -2.591 11.482 1.00 94.69 149 PHE A CA 1
ATOM 1213 C C . PHE A 1 149 ? -17.079 -1.963 10.430 1.00 94.69 149 PHE A C 1
ATOM 1215 O O . PHE A 1 149 ? -16.706 -1.824 9.265 1.00 94.69 149 PHE A O 1
ATOM 1222 N N . LEU A 1 150 ? -18.274 -1.528 10.843 1.00 96.25 150 LEU A N 1
ATOM 1223 C CA . LEU A 1 150 ? -19.247 -0.902 9.941 1.00 96.25 150 LEU A CA 1
ATOM 1224 C C . LEU A 1 150 ? -18.842 0.510 9.499 1.00 96.25 150 LEU A C 1
ATOM 1226 O O . LEU A 1 150 ? -19.205 0.918 8.401 1.00 96.25 150 LEU A O 1
ATOM 1230 N N . SER A 1 151 ? -18.103 1.252 10.326 1.00 95.06 151 SER A N 1
ATOM 1231 C CA . SER A 1 151 ? -17.699 2.634 10.032 1.00 95.06 151 SER A CA 1
ATOM 1232 C C . SER A 1 151 ? -16.358 2.741 9.301 1.00 95.06 151 SER A C 1
ATOM 1234 O O . SER A 1 151 ? -16.108 3.746 8.637 1.00 95.06 151 SER A O 1
ATOM 1236 N N . VAL A 1 152 ? -15.499 1.723 9.400 1.00 95.75 152 VAL A N 1
ATOM 1237 C CA . VAL A 1 152 ? -14.138 1.747 8.847 1.00 95.75 152 VAL A CA 1
ATOM 1238 C C . VAL A 1 152 ? -13.923 0.662 7.797 1.00 95.75 152 VAL A C 1
ATOM 1240 O O . VAL A 1 152 ? -13.628 0.964 6.641 1.00 95.75 152 VAL A O 1
ATOM 1243 N N . ALA A 1 153 ? -14.096 -0.609 8.161 1.00 96.00 153 ALA A N 1
ATOM 1244 C CA . ALA A 1 153 ? -13.794 -1.725 7.265 1.00 96.00 153 ALA A CA 1
ATOM 1245 C C . ALA A 1 153 ? -14.781 -1.819 6.088 1.00 96.00 153 ALA A C 1
ATOM 1247 O O . ALA A 1 153 ? -14.365 -1.976 4.938 1.00 96.00 153 ALA A O 1
ATOM 1248 N N . VAL A 1 154 ? -16.087 -1.700 6.355 1.00 97.06 154 VAL A N 1
ATOM 1249 C CA . VAL A 1 154 ? -17.130 -1.839 5.324 1.00 97.06 154 VAL A CA 1
ATOM 1250 C C . VAL A 1 154 ? -17.027 -0.771 4.224 1.00 97.06 154 VAL A C 1
ATOM 1252 O O . VAL A 1 154 ? -17.025 -1.163 3.053 1.00 97.06 154 VAL A O 1
ATOM 1255 N N . PRO A 1 155 ? -16.881 0.537 4.516 1.00 97.56 155 PRO A N 1
ATOM 1256 C CA . PRO A 1 155 ? -16.733 1.555 3.473 1.00 97.56 155 PRO A CA 1
ATOM 1257 C C . PRO A 1 155 ? -15.506 1.327 2.581 1.00 97.56 155 PRO A C 1
ATOM 1259 O O . PRO A 1 155 ? -15.610 1.401 1.356 1.00 97.56 155 PRO A O 1
ATOM 1262 N N . VAL A 1 156 ? -14.364 0.958 3.176 1.00 97.56 156 VAL A N 1
ATOM 1263 C CA . VAL A 1 156 ? -13.135 0.627 2.436 1.00 97.56 156 VAL A CA 1
ATOM 1264 C C . VAL A 1 156 ? -13.373 -0.548 1.482 1.00 97.56 156 VAL A C 1
ATOM 1266 O O . VAL A 1 156 ? -13.057 -0.458 0.294 1.00 97.56 156 VAL A O 1
ATOM 1269 N N . LEU A 1 157 ? -13.973 -1.640 1.970 1.00 97.25 157 LEU A N 1
ATOM 1270 C CA . LEU A 1 157 ? -14.262 -2.827 1.158 1.00 97.25 157 LEU A CA 1
ATOM 1271 C C . LEU A 1 157 ? -15.300 -2.563 0.066 1.00 97.25 157 LEU A C 1
ATOM 1273 O O . LEU A 1 157 ? -15.187 -3.115 -1.026 1.00 97.25 157 LEU A O 1
ATOM 1277 N N . THR A 1 158 ? -16.280 -1.702 0.336 1.00 97.50 158 THR A N 1
ATOM 1278 C CA . THR A 1 158 ? -17.345 -1.359 -0.617 1.00 97.50 158 THR A CA 1
ATOM 1279 C C . THR A 1 158 ? -16.771 -0.746 -1.890 1.00 97.50 158 THR A C 1
ATOM 1281 O O . THR A 1 158 ? -17.246 -1.036 -2.985 1.00 97.50 158 THR A O 1
ATOM 1284 N N . ILE A 1 159 ? -15.709 0.051 -1.764 1.00 96.88 159 ILE A N 1
ATOM 1285 C CA . ILE A 1 159 ? -15.027 0.667 -2.905 1.00 96.88 159 ILE A CA 1
ATOM 1286 C C . ILE A 1 159 ? -13.968 -0.276 -3.484 1.00 96.88 159 ILE A C 1
ATOM 1288 O O . ILE A 1 159 ? -13.826 -0.386 -4.703 1.00 96.88 159 ILE A O 1
ATOM 1292 N N . LEU A 1 160 ? -13.213 -0.969 -2.629 1.00 97.38 160 LEU A N 1
ATOM 1293 C CA . LEU A 1 160 ? -12.090 -1.792 -3.068 1.00 97.38 160 LEU A CA 1
ATOM 1294 C C . LEU A 1 160 ? -12.529 -3.072 -3.794 1.00 97.38 160 LEU A C 1
ATOM 1296 O O . LEU A 1 160 ? -11.962 -3.399 -4.835 1.00 97.38 160 LEU A O 1
ATOM 1300 N N . CYS A 1 161 ? -13.515 -3.804 -3.272 1.00 96.25 161 CYS A N 1
ATOM 1301 C CA . CYS A 1 161 ? -13.903 -5.112 -3.807 1.00 96.25 161 CYS A CA 1
ATOM 1302 C C . CYS A 1 161 ? -14.368 -5.058 -5.274 1.00 96.25 161 CYS A C 1
ATOM 1304 O O . CYS A 1 161 ? -13.892 -5.885 -6.054 1.00 96.25 161 CYS A O 1
ATOM 1306 N N . PRO A 1 162 ? -15.202 -4.090 -5.709 1.00 96.12 162 PRO A N 1
ATOM 1307 C CA . PRO A 1 162 ? -15.527 -3.934 -7.127 1.00 96.12 162 PRO A CA 1
ATOM 1308 C C . PRO A 1 162 ? -14.291 -3.696 -8.000 1.00 96.12 162 PRO A C 1
ATOM 1310 O O . PRO A 1 162 ? -14.196 -4.253 -9.089 1.00 96.12 162 PRO A O 1
ATOM 1313 N N . ASN A 1 163 ? -13.318 -2.919 -7.514 1.00 93.75 163 ASN A N 1
ATOM 1314 C CA . ASN A 1 163 ? -12.078 -2.652 -8.245 1.00 93.75 163 ASN A CA 1
ATOM 1315 C C . ASN A 1 163 ? -11.187 -3.894 -8.364 1.00 93.75 163 ASN A C 1
ATOM 1317 O O . ASN A 1 163 ? -10.477 -4.023 -9.355 1.00 93.75 163 ASN A O 1
ATOM 1321 N N . ILE A 1 164 ? -11.213 -4.786 -7.369 1.00 94.50 164 ILE A N 1
ATOM 1322 C CA . ILE A 1 164 ? -10.536 -6.088 -7.436 1.00 94.50 164 ILE A CA 1
ATOM 1323 C C . ILE A 1 164 ? -11.264 -7.015 -8.416 1.00 94.50 164 ILE A C 1
ATOM 1325 O O . ILE A 1 164 ? -10.610 -7.688 -9.196 1.00 94.50 164 ILE A O 1
ATOM 1329 N N . TYR A 1 165 ? -12.599 -7.044 -8.390 1.00 93.81 165 TYR A N 1
ATOM 1330 C CA . TYR A 1 165 ? -13.402 -7.922 -9.247 1.00 93.81 165 TYR A CA 1
ATOM 1331 C C . TYR A 1 165 ? -13.344 -7.551 -10.737 1.00 93.81 165 TYR A C 1
ATOM 1333 O O . TYR A 1 165 ? -13.398 -8.425 -11.591 1.00 93.81 165 TYR A O 1
ATOM 1341 N N . GLN A 1 166 ? -13.264 -6.257 -11.056 1.00 91.75 166 GLN A N 1
ATOM 1342 C CA . GLN A 1 166 ? -13.213 -5.761 -12.439 1.00 91.75 166 GLN A CA 1
ATOM 1343 C C . GLN A 1 166 ? -11.857 -5.958 -13.129 1.00 91.75 166 GLN A C 1
ATOM 1345 O O . GLN A 1 166 ? -11.749 -5.675 -14.322 1.00 91.75 166 GLN A O 1
ATOM 1350 N N . ARG A 1 167 ? -10.829 -6.333 -12.372 1.00 88.81 167 ARG A N 1
ATOM 1351 C CA . ARG A 1 167 ? -9.445 -6.417 -12.822 1.00 88.81 167 ARG A CA 1
ATOM 1352 C C . ARG A 1 167 ? -9.121 -7.821 -13.310 1.00 88.81 167 ARG A C 1
ATOM 1354 O O . ARG A 1 167 ? -8.437 -7.905 -14.349 1.00 88.81 167 ARG A O 1
#

pLDDT: mean 91.95, std 9.36, range [50.69, 98.19]

Sequence (167 aa):
ILRNPATPHICPLLDNLVALLKTSCCLFKPEYMSLRHSDFIKAYDLVEHDRLNILGIPPACVDNSDSLFYRHPLERMQNFITAVFEYGFHILGNASQCLGTEFYSAPELTEVIIENLVINFKLLPDHRARLFIRNFIKPFIQWCPKEQFLSVAVPVLTILCPNIYQR

Solvent-accessible surface area (backbone atoms only — not comparable to full-atom values): 9555 Å² total; per-residue (Å²): 136,88,78,44,90,56,42,86,70,48,58,77,49,47,60,58,50,48,51,52,50,28,52,58,35,52,51,57,38,70,82,49,52,71,72,48,56,83,84,43,66,66,25,84,47,80,51,66,70,60,50,32,55,77,69,70,45,80,76,78,90,71,70,74,91,73,69,84,79,76,76,52,70,44,57,50,44,21,52,50,54,50,48,54,54,53,51,52,26,36,51,57,10,44,41,29,58,65,35,28,68,66,50,74,67,38,82,64,47,52,56,54,46,34,72,40,45,51,69,41,46,82,49,43,56,68,80,54,41,50,43,44,43,61,37,18,51,48,38,41,55,72,45,48,51,81,88,45,30,73,74,39,47,46,59,50,46,66,60,39,50,58,60,60,71,76,104

Foldseek 3Di:
DDAFPCCVVVVVCLLVLLQLVLVLLCCLDPVNLVVDDPVQNCLQPDQVVVVCVVVVHDDDDDDCVPVPDDDDPSNVSNVVSVCSLLVSQLSQLVCCARRQPVQLPDPCNQVSCCVRPQVSLLSDDPVSNVSNCPRHLVSNQVRHDPVSCVVHNVSSCVSRVVSVVVD